Protein AF-A0A2H0UBG1-F1 (afdb_monomer_lite)

Structure (mmCIF, N/CA/C/O backbone):
data_AF-A0A2H0UBG1-F1
#
_entry.id   AF-A0A2H0UBG1-F1
#
loop_
_atom_site.group_PDB
_atom_site.id
_atom_site.type_symbol
_atom_site.label_atom_id
_atom_site.label_alt_id
_atom_site.label_comp_id
_atom_site.label_asym_id
_atom_site.label_entity_id
_atom_site.label_seq_id
_atom_site.pdbx_PDB_ins_code
_atom_site.Cartn_x
_atom_site.Cartn_y
_atom_site.Cartn_z
_atom_site.occupancy
_atom_site.B_iso_or_equiv
_atom_site.auth_seq_id
_atom_site.auth_comp_id
_atom_site.auth_asym_id
_atom_site.auth_atom_id
_atom_site.pdbx_PDB_model_num
ATOM 1 N N . MET A 1 1 ? 14.617 0.663 -27.236 1.00 57.03 1 MET A N 1
ATOM 2 C CA . MET A 1 1 ? 14.003 1.004 -25.938 1.00 57.03 1 MET A CA 1
ATOM 3 C C . MET A 1 1 ? 12.809 0.103 -25.687 1.00 57.03 1 MET A C 1
ATOM 5 O O . MET A 1 1 ? 12.793 -0.519 -24.640 1.00 57.03 1 MET A O 1
ATOM 9 N N . ASP A 1 2 ? 11.915 -0.072 -26.663 1.00 62.50 2 ASP A N 1
ATOM 10 C CA . ASP A 1 2 ? 10.722 -0.930 -26.534 1.00 62.50 2 ASP A CA 1
ATOM 11 C C . ASP A 1 2 ? 11.030 -2.366 -26.070 1.00 62.50 2 ASP A C 1
ATOM 13 O O . ASP A 1 2 ? 10.456 -2.813 -25.082 1.00 62.50 2 ASP A O 1
ATOM 17 N N . ASN A 1 3 ? 12.038 -3.029 -26.654 1.00 79.38 3 ASN A N 1
ATOM 18 C CA . ASN A 1 3 ? 12.427 -4.389 -26.240 1.00 79.38 3 ASN A CA 1
ATOM 19 C C . ASN A 1 3 ? 12.888 -4.492 -24.774 1.00 79.38 3 ASN A C 1
ATOM 21 O O . ASN A 1 3 ? 12.696 -5.523 -24.148 1.00 79.38 3 ASN A O 1
ATOM 25 N N . GLN A 1 4 ? 13.498 -3.445 -24.209 1.00 85.44 4 GLN A N 1
ATOM 26 C CA . GLN A 1 4 ? 14.008 -3.487 -22.832 1.00 85.44 4 GLN A CA 1
ATOM 27 C C . GLN A 1 4 ? 12.875 -3.341 -21.812 1.00 85.44 4 GLN A C 1
ATOM 29 O O . GLN A 1 4 ? 12.915 -3.956 -20.751 1.00 85.44 4 GLN A O 1
ATOM 34 N N . ILE A 1 5 ? 11.857 -2.539 -22.132 1.00 87.69 5 ILE A N 1
ATOM 35 C CA . ILE A 1 5 ? 10.666 -2.392 -21.288 1.00 87.69 5 ILE A CA 1
ATOM 36 C C . ILE A 1 5 ? 9.867 -3.695 -21.300 1.00 87.69 5 ILE A C 1
ATOM 38 O O . ILE A 1 5 ? 9.444 -4.152 -20.242 1.00 87.69 5 ILE A O 1
ATOM 42 N N . GLU A 1 6 ? 9.708 -4.305 -22.476 1.00 92.12 6 GLU A N 1
ATOM 43 C CA . GLU A 1 6 ? 9.042 -5.599 -22.637 1.00 92.12 6 GLU A CA 1
ATOM 44 C C . GLU A 1 6 ? 9.782 -6.711 -21.877 1.00 92.12 6 GLU A C 1
ATOM 46 O O . GLU A 1 6 ? 9.169 -7.426 -21.093 1.00 92.12 6 GLU A O 1
ATOM 51 N N . GLU A 1 7 ? 11.114 -6.778 -21.977 1.00 93.56 7 GLU A N 1
ATOM 52 C CA . GLU A 1 7 ? 11.931 -7.718 -21.196 1.00 93.56 7 GLU A CA 1
ATOM 53 C C . GLU A 1 7 ? 11.774 -7.526 -19.679 1.00 93.56 7 GLU A C 1
ATOM 55 O O . GLU A 1 7 ? 11.628 -8.499 -18.935 1.00 93.56 7 GLU A O 1
ATOM 60 N N . ILE A 1 8 ? 11.800 -6.275 -19.203 1.00 92.31 8 ILE A N 1
ATOM 61 C CA . ILE A 1 8 ? 11.619 -5.971 -17.778 1.00 92.31 8 ILE A CA 1
ATOM 62 C C . ILE A 1 8 ? 10.211 -6.374 -17.327 1.00 92.31 8 ILE A C 1
ATOM 64 O O . ILE A 1 8 ? 10.056 -6.978 -16.264 1.00 92.31 8 ILE A O 1
ATOM 68 N N . HIS A 1 9 ? 9.195 -6.063 -18.131 1.00 92.88 9 HIS A N 1
ATOM 69 C CA . HIS A 1 9 ? 7.812 -6.438 -17.870 1.00 92.88 9 HIS A CA 1
ATOM 70 C C . HIS A 1 9 ? 7.646 -7.959 -17.782 1.00 92.88 9 HIS A C 1
ATOM 72 O O . HIS A 1 9 ? 7.089 -8.456 -16.803 1.00 92.88 9 HIS A O 1
ATOM 78 N N . ASP A 1 10 ? 8.158 -8.700 -18.761 1.00 96.00 10 ASP A N 1
ATOM 79 C CA . ASP A 1 10 ? 7.990 -10.148 -18.849 1.00 96.00 10 ASP A CA 1
ATOM 80 C C . ASP A 1 10 ? 8.693 -10.880 -17.706 1.00 96.00 10 ASP A C 1
ATOM 82 O O . ASP A 1 10 ? 8.153 -11.840 -17.150 1.00 96.00 10 ASP A O 1
ATOM 86 N N . GLU A 1 11 ? 9.863 -10.398 -17.286 1.00 96.31 11 GLU A N 1
ATOM 87 C CA . GLU A 1 11 ? 10.571 -10.955 -16.137 1.00 96.31 11 GLU A CA 1
ATOM 88 C 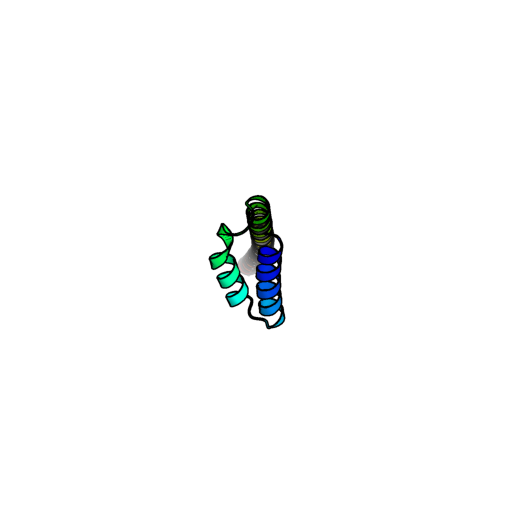C . GLU A 1 11 ? 9.822 -10.684 -14.822 1.00 96.31 11 GLU A C 1
ATOM 90 O O . GLU A 1 11 ? 9.695 -11.582 -13.981 1.00 96.31 11 GLU A O 1
ATOM 95 N N . ILE A 1 12 ? 9.264 -9.479 -14.648 1.00 94.94 12 ILE A N 1
ATOM 96 C CA . ILE A 1 12 ? 8.414 -9.145 -13.495 1.00 94.94 12 ILE A CA 1
ATOM 97 C C . ILE A 1 12 ? 7.160 -10.026 -13.492 1.00 94.94 12 ILE A C 1
ATOM 99 O O . ILE A 1 12 ? 6.873 -10.680 -12.486 1.00 94.94 12 ILE A O 1
ATOM 103 N N . ALA A 1 13 ? 6.443 -10.103 -14.614 1.00 95.19 13 ALA A N 1
ATOM 104 C CA . ALA A 1 13 ? 5.234 -10.907 -14.758 1.00 95.19 13 ALA A CA 1
ATOM 105 C C . ALA A 1 13 ? 5.519 -12.397 -14.517 1.00 95.19 13 ALA A C 1
ATOM 107 O O . ALA A 1 13 ? 4.786 -13.072 -13.793 1.00 95.19 13 ALA A O 1
ATOM 108 N N . GLY A 1 14 ? 6.625 -12.912 -15.056 1.00 97.31 14 GLY A N 1
ATOM 109 C CA . GLY A 1 14 ? 7.071 -14.284 -14.850 1.00 97.31 14 GLY A CA 1
ATOM 110 C C . GLY A 1 14 ? 7.352 -14.608 -13.382 1.00 97.31 14 GLY A C 1
ATOM 111 O O . GLY A 1 14 ? 7.007 -15.697 -12.921 1.00 97.31 14 GLY A O 1
ATOM 112 N N . ARG A 1 15 ? 7.947 -13.680 -12.626 1.00 97.25 15 ARG A N 1
ATOM 113 C CA . ARG A 1 15 ? 8.186 -13.843 -11.181 1.00 97.25 15 ARG A CA 1
ATOM 114 C C . ARG A 1 15 ? 6.892 -13.815 -10.379 1.00 97.25 15 ARG A C 1
ATOM 116 O O . ARG A 1 15 ? 6.674 -14.722 -9.577 1.00 97.25 15 ARG A O 1
ATOM 123 N N . VAL A 1 16 ? 6.012 -12.852 -10.651 1.00 94.94 16 VAL A N 1
ATOM 124 C CA . VAL A 1 16 ? 4.695 -12.750 -10.001 1.00 94.94 16 VAL A CA 1
ATOM 125 C C . VAL A 1 16 ? 3.860 -14.009 -10.253 1.00 94.94 16 VAL A C 1
ATOM 127 O O . VAL A 1 16 ? 3.344 -14.597 -9.308 1.00 94.94 16 VAL A O 1
ATOM 130 N N . ASN A 1 17 ? 3.822 -14.512 -11.489 1.00 97.00 17 ASN A N 1
ATOM 131 C CA . ASN A 1 17 ? 3.097 -15.741 -11.840 1.00 97.00 17 ASN A CA 1
ATOM 132 C C . ASN A 1 17 ? 3.616 -16.994 -11.112 1.00 97.00 17 ASN A C 1
ATOM 134 O O . ASN A 1 17 ? 2.886 -17.974 -10.971 1.00 97.00 17 ASN A O 1
ATOM 138 N N . ARG A 1 18 ? 4.868 -16.980 -10.640 1.00 97.12 18 ARG A N 1
ATOM 139 C CA . ARG A 1 18 ? 5.466 -18.055 -9.830 1.00 97.12 18 ARG A CA 1
ATOM 140 C C . ARG A 1 18 ? 5.345 -17.813 -8.319 1.00 97.12 18 ARG A C 1
ATOM 142 O O . ARG A 1 18 ? 5.881 -18.602 -7.546 1.00 97.12 18 ARG A O 1
ATOM 149 N N . GLY A 1 19 ? 4.672 -16.741 -7.898 1.00 96.69 19 GLY A N 1
ATOM 150 C CA . GLY A 1 19 ? 4.550 -16.334 -6.495 1.00 96.69 19 GLY A CA 1
ATOM 151 C C . GLY A 1 19 ? 5.811 -15.683 -5.913 1.00 96.69 19 GLY A C 1
ATOM 152 O O . GLY A 1 19 ? 5.895 -15.492 -4.703 1.00 96.69 19 GLY A O 1
ATOM 153 N N . ASP A 1 20 ? 6.799 -15.336 -6.743 1.00 96.75 20 ASP A N 1
ATOM 154 C CA . ASP A 1 20 ? 8.036 -14.663 -6.325 1.00 96.75 20 ASP A CA 1
ATOM 155 C C . ASP A 1 20 ? 7.878 -13.133 -6.369 1.00 96.75 20 ASP A C 1
ATOM 157 O O . ASP A 1 20 ? 8.576 -12.422 -7.092 1.00 96.75 20 ASP A O 1
ATOM 161 N N . GLU A 1 21 ? 6.929 -12.602 -5.597 1.00 93.00 21 GLU A N 1
ATOM 162 C CA . GLU A 1 21 ? 6.656 -11.157 -5.553 1.00 93.00 21 GLU A CA 1
ATOM 163 C C . GLU A 1 21 ? 7.845 -10.362 -4.997 1.00 93.00 21 GLU A C 1
ATOM 165 O O . GLU A 1 21 ? 8.165 -9.271 -5.475 1.00 93.00 21 GLU A O 1
ATOM 170 N N . LYS A 1 22 ? 8.555 -10.930 -4.013 1.00 93.31 22 LYS A N 1
ATOM 171 C CA . LYS A 1 22 ? 9.751 -10.307 -3.438 1.00 93.31 22 LYS A CA 1
ATOM 172 C C . LYS A 1 22 ? 10.867 -10.203 -4.478 1.00 93.31 22 LYS A C 1
ATOM 174 O O . LYS A 1 22 ? 11.481 -9.145 -4.595 1.00 93.31 22 LYS A O 1
ATOM 179 N N . GLY A 1 23 ? 11.123 -11.268 -5.237 1.00 94.50 23 GLY A N 1
ATOM 180 C CA . GLY A 1 23 ? 12.102 -11.243 -6.316 1.00 94.50 23 GLY A CA 1
ATOM 181 C C . GLY A 1 23 ? 11.689 -10.321 -7.461 1.00 94.50 23 GLY A C 1
ATOM 182 O O . GLY A 1 23 ? 12.548 -9.637 -8.009 1.00 94.50 23 GLY A O 1
ATOM 183 N N . ALA A 1 24 ? 10.395 -10.237 -7.787 1.00 93.88 24 ALA A N 1
ATOM 184 C CA . ALA A 1 24 ? 9.877 -9.288 -8.776 1.00 93.88 24 ALA A CA 1
ATOM 185 C C . ALA A 1 24 ? 10.153 -7.832 -8.366 1.00 93.88 24 ALA A C 1
ATOM 187 O O . ALA A 1 24 ? 10.626 -7.032 -9.172 1.00 93.88 24 ALA A O 1
ATOM 188 N N . MET A 1 25 ? 9.925 -7.508 -7.092 1.00 91.44 25 MET A N 1
ATOM 189 C CA . MET A 1 25 ? 10.182 -6.180 -6.540 1.00 91.44 25 MET A CA 1
ATOM 190 C C . MET A 1 25 ? 11.675 -5.828 -6.535 1.00 91.44 25 MET A C 1
ATOM 192 O O . MET A 1 25 ? 12.050 -4.728 -6.934 1.00 91.44 25 MET A O 1
ATOM 196 N N . GLU A 1 26 ? 12.545 -6.744 -6.103 1.00 94.88 26 GLU A N 1
ATOM 197 C CA . GLU A 1 26 ? 13.995 -6.505 -6.123 1.00 94.88 26 GLU A CA 1
ATOM 198 C C . GLU A 1 26 ? 14.535 -6.364 -7.554 1.00 94.88 26 GLU A C 1
ATOM 200 O O . GLU A 1 26 ? 15.373 -5.499 -7.813 1.00 94.88 26 GLU A O 1
ATOM 205 N N . TYR A 1 27 ? 14.000 -7.140 -8.501 1.00 94.12 27 TYR A N 1
ATOM 206 C CA . TYR A 1 27 ? 14.323 -7.004 -9.920 1.00 94.12 27 TYR A CA 1
ATOM 207 C C . TYR A 1 27 ? 13.920 -5.626 -10.466 1.00 94.12 27 TYR A C 1
ATOM 209 O O . TYR A 1 27 ? 14.748 -4.941 -11.069 1.00 94.12 27 TYR A O 1
ATOM 217 N N . LEU A 1 28 ? 12.686 -5.181 -10.194 1.00 91.94 28 LEU A N 1
ATOM 218 C CA . LEU A 1 28 ? 12.208 -3.860 -10.604 1.00 91.94 28 LEU A CA 1
ATOM 219 C C . LEU A 1 28 ? 13.070 -2.740 -10.009 1.00 91.94 28 LEU A C 1
ATOM 221 O O . LEU A 1 28 ? 13.493 -1.854 -10.742 1.00 91.94 28 LEU A O 1
ATOM 225 N N . LYS A 1 29 ? 13.387 -2.786 -8.708 1.00 91.19 29 LYS A N 1
ATOM 226 C CA . LYS A 1 29 ? 14.240 -1.777 -8.054 1.00 91.19 29 LYS A CA 1
ATOM 227 C C . LYS A 1 29 ? 15.618 -1.672 -8.700 1.00 91.19 29 LYS A C 1
ATOM 229 O O . LYS A 1 29 ? 16.097 -0.564 -8.92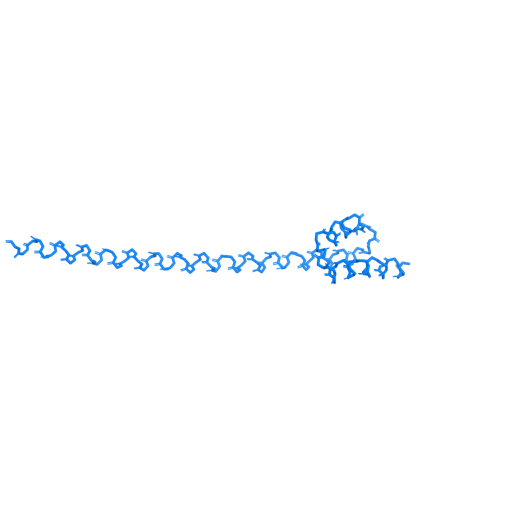2 1.00 91.19 29 LYS A O 1
ATOM 234 N N . GLY A 1 30 ? 16.243 -2.809 -9.008 1.00 94.31 30 GLY A N 1
ATOM 235 C CA . GLY A 1 30 ? 17.567 -2.845 -9.631 1.00 94.31 30 GLY A CA 1
ATOM 236 C C . GLY A 1 30 ? 17.601 -2.260 -11.045 1.00 94.31 30 GLY A C 1
ATOM 237 O O . GLY A 1 30 ? 18.661 -1.843 -11.500 1.00 94.31 30 GLY A O 1
ATOM 238 N N . ARG A 1 31 ? 16.450 -2.210 -11.725 1.00 93.19 31 ARG A N 1
ATOM 239 C CA . ARG A 1 31 ? 16.304 -1.755 -13.116 1.00 93.19 31 ARG A CA 1
ATOM 240 C C . ARG A 1 31 ? 15.502 -0.462 -13.252 1.00 93.19 31 ARG A C 1
ATOM 242 O O . ARG A 1 31 ? 15.322 0.033 -14.358 1.00 93.19 31 ARG A O 1
ATOM 249 N N . PHE A 1 32 ? 15.020 0.099 -12.146 1.00 89.81 32 PHE A N 1
ATOM 250 C CA . PHE A 1 32 ? 14.041 1.184 -12.154 1.00 89.81 32 PHE A CA 1
ATOM 251 C C . PHE A 1 32 ? 14.528 2.417 -12.923 1.00 89.81 32 PHE A C 1
ATOM 253 O O . PHE A 1 32 ? 13.791 2.968 -13.734 1.00 89.81 32 PHE A O 1
ATOM 260 N N . SER A 1 33 ? 15.793 2.800 -12.731 1.00 89.06 33 SER A N 1
ATOM 261 C CA . SER A 1 33 ? 16.410 3.946 -13.410 1.00 89.06 33 SER A CA 1
ATOM 262 C C . SER A 1 33 ? 16.603 3.755 -14.917 1.00 89.06 33 SER A C 1
ATOM 264 O O . SER A 1 33 ? 16.942 4.710 -15.607 1.00 89.06 33 SER A O 1
ATOM 266 N N . GLU A 1 34 ? 16.453 2.531 -15.424 1.00 91.06 34 GLU A N 1
ATOM 267 C CA . GLU A 1 34 ? 16.556 2.224 -16.853 1.00 91.06 34 GLU A CA 1
ATOM 268 C C . GLU A 1 34 ? 15.223 2.410 -17.590 1.00 91.06 34 GLU A C 1
ATOM 270 O O . GLU A 1 34 ? 15.197 2.438 -18.820 1.00 91.06 34 GLU A O 1
ATOM 275 N N . LEU A 1 35 ? 14.116 2.528 -16.851 1.00 88.38 35 LEU A N 1
ATOM 276 C CA . LEU A 1 35 ? 12.801 2.785 -17.424 1.00 88.38 35 LEU A CA 1
ATOM 277 C C . LEU A 1 35 ? 12.686 4.253 -17.865 1.00 88.38 35 LEU A C 1
ATOM 279 O O . LEU A 1 35 ? 13.328 5.120 -17.273 1.00 88.38 35 LEU A O 1
ATOM 283 N N . PRO A 1 36 ? 11.839 4.577 -18.854 1.00 90.88 36 PRO A N 1
ATOM 284 C CA . PRO A 1 36 ? 11.513 5.967 -19.165 1.00 90.88 36 PRO A CA 1
ATOM 285 C C . PRO A 1 36 ? 10.955 6.700 -17.938 1.00 90.88 36 PRO A C 1
ATOM 287 O O . PRO A 1 36 ? 10.209 6.109 -17.156 1.00 90.88 36 PRO A O 1
ATOM 290 N N . GLU A 1 37 ? 11.269 7.989 -17.783 1.00 89.69 37 GLU A N 1
ATOM 291 C CA . GLU A 1 37 ? 10.815 8.799 -16.635 1.00 89.69 37 GLU A CA 1
ATOM 292 C C . GLU A 1 37 ? 9.290 8.779 -16.463 1.00 89.69 37 GLU A C 1
ATOM 294 O O . GLU A 1 37 ? 8.785 8.736 -15.344 1.00 89.69 37 GLU A O 1
ATOM 299 N N . GLU A 1 38 ? 8.554 8.748 -17.571 1.00 85.69 38 GLU A N 1
ATOM 300 C CA . GLU A 1 38 ? 7.092 8.656 -17.589 1.00 85.69 38 GLU A CA 1
ATOM 301 C C . GLU A 1 38 ? 6.603 7.362 -16.919 1.00 85.69 38 GLU A C 1
ATOM 303 O O . GLU A 1 38 ? 5.720 7.392 -16.060 1.00 85.69 38 GLU A O 1
ATOM 308 N N . VAL A 1 39 ? 7.240 6.231 -17.239 1.00 87.19 39 VAL A N 1
ATOM 309 C CA . VAL A 1 39 ? 6.930 4.916 -16.657 1.00 87.19 39 VAL A CA 1
ATOM 310 C C . VAL A 1 39 ? 7.348 4.866 -15.187 1.00 87.19 39 VAL A C 1
ATOM 312 O O . VAL A 1 39 ? 6.600 4.368 -14.346 1.00 87.19 39 VAL A O 1
ATOM 315 N N . GLN A 1 40 ? 8.513 5.425 -14.849 1.00 87.00 40 GLN A N 1
ATOM 316 C CA . GLN A 1 40 ? 8.958 5.559 -13.460 1.00 87.00 40 GLN A CA 1
ATOM 317 C C . GLN A 1 40 ? 7.942 6.351 -12.624 1.00 87.00 40 GLN A C 1
ATOM 319 O O . GLN A 1 40 ? 7.553 5.918 -11.537 1.00 87.00 40 GLN A O 1
ATOM 324 N N . GLY A 1 41 ? 7.484 7.492 -13.145 1.00 84.25 41 GLY A N 1
ATOM 325 C CA . GLY A 1 41 ? 6.493 8.343 -12.495 1.00 84.25 41 GLY A CA 1
ATOM 326 C C . GLY A 1 41 ? 5.150 7.641 -12.307 1.00 84.25 41 GLY A C 1
ATOM 327 O O . GLY A 1 41 ? 4.547 7.749 -11.236 1.00 84.25 41 GLY A O 1
ATOM 328 N N . GLU A 1 42 ? 4.701 6.864 -13.293 1.00 88.62 42 GLU A N 1
ATOM 329 C CA . GLU A 1 42 ? 3.469 6.081 -13.179 1.00 88.62 42 GLU A CA 1
ATOM 330 C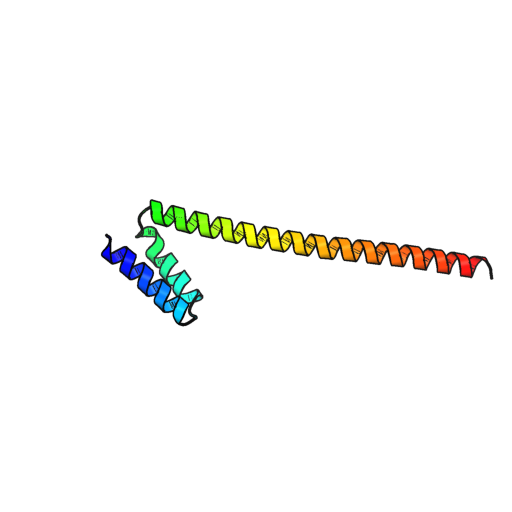 C . GLU A 1 42 ? 3.582 4.989 -12.104 1.00 88.62 42 GLU A C 1
ATOM 332 O O . GLU A 1 42 ? 2.687 4.857 -11.265 1.00 88.62 42 GLU A O 1
ATOM 337 N N . ILE A 1 43 ? 4.697 4.250 -12.075 1.00 87.69 43 ILE A N 1
ATOM 338 C CA . ILE A 1 43 ? 4.961 3.220 -11.059 1.00 87.69 43 ILE A CA 1
ATOM 339 C C . ILE A 1 43 ? 4.944 3.831 -9.656 1.00 87.69 43 ILE A C 1
ATOM 341 O O . ILE A 1 43 ? 4.258 3.316 -8.771 1.00 87.69 43 ILE A O 1
ATOM 345 N N . LEU A 1 44 ? 5.659 4.942 -9.447 1.00 89.56 44 LEU A N 1
ATOM 346 C CA . LEU A 1 44 ? 5.712 5.620 -8.149 1.00 89.56 44 LEU A CA 1
ATOM 347 C C . LEU A 1 44 ? 4.340 6.144 -7.725 1.00 89.56 44 LEU A C 1
ATOM 349 O O . LEU A 1 44 ? 3.957 5.983 -6.568 1.00 89.56 44 LEU A O 1
ATOM 353 N N . THR A 1 45 ? 3.583 6.721 -8.658 1.00 89.44 45 THR A N 1
ATOM 354 C CA . THR A 1 45 ? 2.232 7.226 -8.387 1.00 89.44 45 THR A CA 1
ATOM 355 C C . THR A 1 45 ? 1.302 6.099 -7.952 1.00 89.44 45 THR A C 1
ATOM 357 O O . THR A 1 45 ? 0.633 6.211 -6.926 1.00 89.44 45 THR A O 1
ATOM 360 N N . ARG A 1 46 ? 1.288 4.980 -8.686 1.00 85.94 46 ARG A N 1
ATOM 361 C CA . ARG A 1 46 ? 0.463 3.814 -8.344 1.00 85.94 46 ARG A CA 1
ATOM 362 C C . ARG A 1 46 ? 0.879 3.197 -7.009 1.00 85.94 46 ARG A C 1
ATOM 364 O O . ARG A 1 46 ? 0.013 2.877 -6.200 1.00 85.94 46 ARG A O 1
ATOM 371 N N . ALA A 1 47 ? 2.182 3.078 -6.748 1.00 84.38 47 ALA A N 1
ATOM 372 C CA . ALA A 1 47 ? 2.695 2.581 -5.473 1.00 84.38 47 ALA A CA 1
ATOM 373 C C . ALA A 1 47 ? 2.291 3.489 -4.300 1.00 84.38 47 ALA A C 1
ATOM 375 O O . ALA A 1 47 ? 1.874 2.995 -3.253 1.00 84.38 47 ALA A O 1
ATOM 376 N N . TYR A 1 48 ? 2.366 4.810 -4.485 1.00 82.88 48 TYR A N 1
ATOM 377 C CA . TYR A 1 48 ? 1.941 5.789 -3.489 1.00 82.88 48 TYR A CA 1
ATOM 378 C C . TYR A 1 48 ? 0.437 5.713 -3.206 1.00 82.88 48 TYR A C 1
ATOM 380 O O . TYR A 1 48 ? 0.044 5.636 -2.044 1.00 82.88 48 TYR A O 1
ATOM 388 N N . LEU A 1 49 ? -0.402 5.687 -4.248 1.00 87.62 49 LEU A N 1
ATOM 389 C CA . LEU A 1 49 ? -1.854 5.567 -4.094 1.00 87.62 49 LEU A CA 1
ATOM 390 C C . LEU A 1 49 ? -2.237 4.264 -3.391 1.00 87.62 49 LEU A C 1
ATOM 392 O O . LEU A 1 49 ? -3.038 4.291 -2.465 1.00 87.62 49 LEU A O 1
ATOM 396 N N . HIS A 1 50 ? -1.601 3.148 -3.752 1.00 84.56 50 HIS A N 1
ATOM 397 C CA . HIS A 1 50 ? -1.837 1.874 -3.083 1.00 84.56 50 HIS A CA 1
ATOM 398 C C . HIS A 1 50 ? -1.458 1.916 -1.595 1.00 84.56 50 HIS A C 1
ATOM 400 O O . HIS A 1 50 ? -2.199 1.423 -0.747 1.00 84.56 50 HIS A O 1
ATOM 406 N N . ALA A 1 51 ? -0.324 2.537 -1.253 1.00 81.44 51 ALA A N 1
ATOM 407 C CA . ALA A 1 51 ? 0.074 2.719 0.141 1.00 81.44 51 ALA A CA 1
ATOM 408 C C . ALA A 1 51 ? -0.917 3.611 0.910 1.00 81.44 51 ALA A C 1
ATOM 410 O O . ALA A 1 51 ? -1.223 3.331 2.069 1.00 81.44 51 ALA A O 1
ATOM 411 N N . LEU A 1 52 ? -1.447 4.654 0.264 1.00 81.69 52 LEU A N 1
ATOM 412 C CA . LEU A 1 52 ? -2.459 5.529 0.848 1.00 81.69 52 LEU A CA 1
ATOM 413 C C . LEU A 1 52 ? -3.775 4.780 1.100 1.00 81.69 52 LEU A C 1
ATOM 415 O O . LEU A 1 52 ? -4.320 4.881 2.193 1.00 81.69 52 LEU A O 1
ATOM 419 N N . GLU A 1 53 ? -4.248 3.984 0.139 1.00 87.75 53 GLU A N 1
ATOM 420 C CA . GLU A 1 53 ? -5.443 3.139 0.286 1.00 87.75 53 GLU A CA 1
ATOM 421 C C . GLU A 1 53 ? -5.306 2.153 1.453 1.00 87.75 53 GLU A C 1
ATOM 423 O O . GLU A 1 53 ? -6.219 2.022 2.271 1.00 87.75 53 GLU A O 1
ATOM 428 N N . GLN A 1 54 ? -4.150 1.490 1.572 1.00 87.69 54 GLN A N 1
ATOM 429 C CA . GLN A 1 54 ? -3.873 0.585 2.689 1.00 87.69 54 GLN A CA 1
ATOM 430 C C . GLN A 1 54 ? -3.883 1.315 4.036 1.00 87.69 54 GLN A C 1
ATOM 432 O O . GLN A 1 54 ? -4.418 0.794 5.019 1.00 87.69 54 GLN A O 1
ATOM 437 N N . GLU A 1 55 ? -3.308 2.515 4.094 1.00 85.38 55 GLU A N 1
ATOM 438 C CA . GLU A 1 55 ? -3.275 3.311 5.317 1.00 85.38 55 GLU A CA 1
ATOM 439 C C . GLU A 1 55 ? -4.670 3.811 5.706 1.00 85.38 55 GLU A C 1
ATOM 441 O O . GLU A 1 55 ? -5.047 3.720 6.874 1.00 85.38 55 GLU A O 1
ATOM 446 N N . THR A 1 56 ? -5.478 4.262 4.745 1.00 87.62 56 THR A N 1
ATOM 447 C CA . THR A 1 56 ? -6.873 4.644 4.993 1.00 87.62 56 THR A CA 1
ATOM 448 C C . THR A 1 56 ? -7.677 3.466 5.540 1.00 87.62 56 THR A C 1
ATOM 450 O O . THR A 1 56 ? -8.299 3.600 6.593 1.00 87.62 56 THR A O 1
ATOM 453 N N . ALA A 1 57 ? -7.584 2.288 4.917 1.00 87.00 57 ALA A N 1
ATOM 454 C CA . ALA A 1 57 ? -8.256 1.085 5.409 1.00 87.00 57 ALA A CA 1
ATOM 455 C C . ALA A 1 57 ? -7.787 0.686 6.825 1.00 87.00 57 ALA A C 1
ATOM 457 O O . ALA A 1 57 ? -8.571 0.218 7.657 1.00 87.00 57 ALA A O 1
ATOM 458 N N . ARG A 1 58 ? -6.499 0.890 7.138 1.00 88.56 58 ARG A N 1
ATOM 459 C CA . ARG A 1 5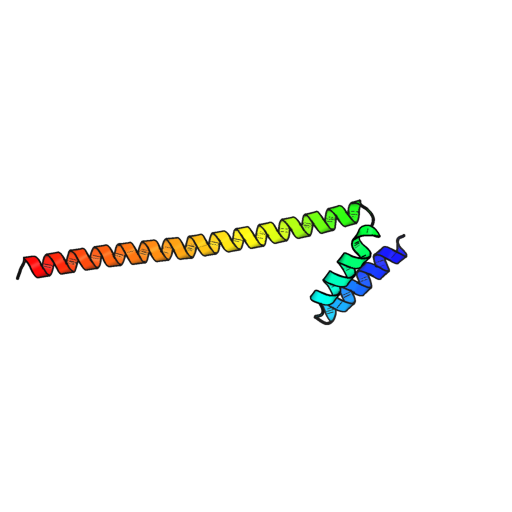8 ? -5.955 0.670 8.486 1.00 88.56 58 ARG A CA 1
ATOM 460 C C . ARG A 1 58 ? -6.562 1.639 9.501 1.00 88.56 58 ARG A C 1
ATOM 462 O O . ARG A 1 58 ? -6.897 1.212 10.607 1.00 88.56 58 ARG A O 1
ATOM 469 N N . LEU A 1 59 ? -6.691 2.917 9.148 1.00 87.81 59 LEU A N 1
ATOM 470 C CA . LEU A 1 59 ? -7.272 3.945 10.012 1.00 87.81 59 LEU A CA 1
ATOM 471 C C . LEU A 1 59 ? -8.759 3.697 10.279 1.00 87.81 59 LEU A C 1
ATOM 473 O O . LEU A 1 59 ? -9.176 3.792 11.431 1.00 87.81 59 LEU A O 1
ATOM 477 N N . GLU A 1 60 ? -9.531 3.300 9.267 1.00 88.88 60 GLU A N 1
ATOM 478 C CA . GLU A 1 60 ? -10.939 2.906 9.430 1.00 88.88 60 GLU A CA 1
ATOM 479 C C . GLU A 1 60 ? -11.080 1.753 10.429 1.00 88.88 60 GLU A C 1
ATOM 481 O O . GLU A 1 60 ? -11.837 1.836 11.394 1.00 88.88 60 GLU A O 1
ATOM 486 N N . LYS A 1 61 ? -10.251 0.713 10.288 1.00 89.38 61 LYS A N 1
ATOM 487 C CA . LYS A 1 61 ? -10.252 -0.417 11.224 1.00 89.38 61 LYS A CA 1
ATOM 488 C C . LYS A 1 61 ? -9.894 -0.006 12.657 1.00 89.38 61 LYS A C 1
ATOM 490 O O . LYS A 1 61 ? -10.395 -0.598 13.612 1.00 89.38 61 LYS A O 1
ATOM 495 N N . ILE A 1 62 ? -9.000 0.969 12.827 1.00 88.19 62 ILE A N 1
ATOM 496 C CA . ILE A 1 62 ? -8.663 1.510 14.150 1.00 88.19 62 ILE A CA 1
ATOM 497 C C . ILE A 1 62 ? -9.859 2.262 14.736 1.00 88.19 62 ILE A C 1
ATOM 499 O O . ILE A 1 62 ? -10.167 2.053 15.910 1.00 88.19 62 ILE A O 1
ATOM 503 N N . ALA A 1 63 ? -10.535 3.085 13.934 1.00 88.00 63 ALA A N 1
ATOM 504 C CA . ALA A 1 63 ? -11.725 3.812 14.361 1.00 88.00 63 ALA A CA 1
ATOM 505 C C . ALA A 1 63 ? -12.829 2.849 14.834 1.00 88.00 63 ALA A C 1
ATOM 507 O O . ALA A 1 63 ? -13.357 3.027 15.930 1.00 88.00 63 ALA A O 1
ATOM 508 N N . ASP A 1 64 ? -13.079 1.762 14.099 1.00 92.00 64 ASP A N 1
ATOM 509 C CA . ASP A 1 64 ? -14.047 0.726 14.491 1.00 92.00 64 ASP A CA 1
ATOM 510 C C . ASP A 1 64 ? -13.703 0.063 15.836 1.00 92.00 64 ASP A C 1
ATOM 512 O O . ASP A 1 64 ? -14.577 -0.222 16.658 1.00 92.00 64 ASP A O 1
ATOM 516 N N . ILE A 1 65 ? -12.419 -0.210 16.090 1.00 89.62 65 ILE A N 1
ATOM 517 C CA . ILE A 1 65 ? -11.971 -0.779 17.371 1.00 89.62 65 ILE A CA 1
ATOM 518 C C . ILE A 1 65 ? -12.195 0.221 18.508 1.00 89.62 65 ILE A C 1
ATOM 520 O O . ILE A 1 65 ? -12.630 -0.175 19.591 1.00 89.62 65 ILE A O 1
ATOM 524 N N . GLN A 1 66 ? -11.899 1.500 18.273 1.00 83.88 66 GLN A N 1
ATOM 525 C CA . GLN A 1 66 ? -12.083 2.560 19.262 1.00 83.88 66 GLN A CA 1
ATOM 526 C C . GLN A 1 66 ? -13.562 2.772 19.600 1.00 83.88 66 GLN A C 1
ATOM 528 O O . GLN A 1 66 ? -13.892 2.878 20.779 1.00 83.88 66 GLN A O 1
ATOM 533 N N . ASP A 1 67 ? -14.451 2.748 18.607 1.00 92.69 67 ASP A N 1
ATOM 534 C CA . ASP A 1 67 ? -15.898 2.870 18.814 1.00 92.69 67 ASP A CA 1
ATOM 535 C C . ASP A 1 67 ? -16.464 1.697 19.634 1.00 92.69 67 ASP A C 1
ATOM 537 O O . ASP A 1 67 ? -17.188 1.876 20.622 1.00 92.69 67 ASP A O 1
ATOM 541 N N . ARG A 1 68 ? -16.028 0.470 19.320 1.00 89.75 68 ARG A N 1
ATOM 542 C CA . ARG A 1 68 ? -16.375 -0.723 20.109 1.00 89.75 68 ARG A CA 1
ATOM 543 C C . ARG A 1 68 ? -15.846 -0.650 21.540 1.00 89.75 68 ARG A C 1
ATOM 545 O O . ARG A 1 68 ? -16.536 -1.084 22.463 1.00 89.75 68 ARG A O 1
ATOM 552 N N . ALA A 1 69 ? -14.637 -0.124 21.735 1.00 88.31 69 ALA A N 1
ATOM 553 C CA . ALA A 1 69 ? -14.060 0.060 23.062 1.00 88.31 69 ALA A CA 1
ATOM 554 C C . ALA A 1 69 ? -14.837 1.106 23.872 1.00 88.31 69 ALA A C 1
ATOM 556 O O . ALA A 1 69 ? -15.137 0.861 25.038 1.00 88.31 69 ALA A O 1
ATOM 557 N N . LEU A 1 70 ? -15.218 2.227 23.252 1.00 92.44 70 LEU A N 1
ATOM 558 C CA . LEU A 1 70 ? -16.037 3.257 23.887 1.00 92.44 70 LEU A CA 1
ATOM 559 C C . LEU A 1 70 ? -17.396 2.696 24.313 1.00 92.44 70 LEU A C 1
ATOM 561 O O . LEU A 1 70 ? -17.795 2.871 25.459 1.00 92.44 70 LEU A O 1
ATOM 565 N N . THR A 1 71 ? -18.052 1.939 23.431 1.00 91.62 71 THR A N 1
ATOM 566 C CA . THR A 1 71 ? -19.318 1.262 23.743 1.00 91.62 71 THR A CA 1
ATOM 567 C C . THR A 1 71 ? -19.169 0.330 24.948 1.00 91.62 71 THR A C 1
ATOM 569 O O . THR A 1 71 ? -19.988 0.366 25.864 1.00 91.62 71 THR A O 1
ATOM 572 N N . ALA A 1 72 ? -18.107 -0.483 24.988 1.0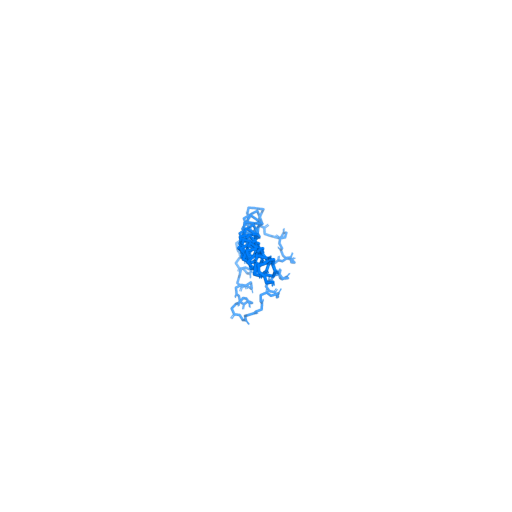0 85.94 72 ALA A N 1
ATOM 573 C CA . ALA A 1 72 ? -17.849 -1.377 26.115 1.00 85.94 72 ALA A CA 1
ATOM 574 C C . ALA A 1 72 ? -17.625 -0.611 27.430 1.00 85.94 72 ALA A C 1
ATOM 576 O O . ALA A 1 72 ? -18.147 -1.024 28.464 1.00 85.94 72 ALA A O 1
ATOM 577 N N . LEU A 1 73 ? -16.897 0.511 27.390 1.00 87.44 73 LEU A N 1
ATOM 578 C CA . LEU A 1 73 ? -16.696 1.374 28.557 1.00 87.44 73 LEU A CA 1
ATOM 579 C C . LEU A 1 73 ? -18.022 1.960 29.055 1.00 87.44 73 LEU A C 1
ATOM 581 O O . LEU A 1 73 ? -18.301 1.877 30.245 1.00 87.44 73 LEU A O 1
ATOM 585 N N . THR A 1 74 ? -18.881 2.447 28.157 1.00 89.94 74 THR A N 1
ATOM 586 C CA . THR A 1 74 ? -20.207 2.959 28.532 1.00 89.94 74 THR A CA 1
ATOM 587 C C . THR A 1 74 ? -21.076 1.885 29.191 1.00 89.94 74 THR A C 1
ATOM 589 O O . THR A 1 74 ? -21.741 2.166 30.184 1.00 89.94 74 THR A O 1
ATOM 592 N N . VAL A 1 75 ? -21.056 0.642 28.693 1.00 89.88 75 VAL A N 1
ATOM 593 C CA . VAL A 1 75 ? -21.788 -0.464 29.339 1.00 89.88 75 VAL A CA 1
ATOM 594 C C . VAL A 1 75 ? -21.237 -0.758 30.735 1.00 89.88 75 VAL A C 1
ATOM 596 O O . VAL A 1 75 ? -22.013 -0.997 31.659 1.00 89.88 75 VAL A O 1
ATOM 599 N N . LEU A 1 76 ? -19.914 -0.731 30.910 1.00 87.94 76 LEU A N 1
ATOM 600 C CA . LEU A 1 76 ? -19.291 -0.938 32.218 1.00 87.94 76 LEU A CA 1
ATOM 601 C C . LEU A 1 76 ? -19.656 0.167 33.215 1.00 87.94 76 LEU A C 1
ATOM 603 O O . LEU A 1 76 ? -19.908 -0.144 34.378 1.00 87.94 76 LEU A O 1
ATOM 607 N N . ASP A 1 77 ? -19.727 1.422 32.772 1.00 88.50 77 ASP A N 1
ATOM 608 C CA . ASP A 1 77 ? -20.157 2.541 33.615 1.00 88.50 77 ASP A CA 1
ATOM 609 C C . ASP A 1 77 ? -21.613 2.369 34.071 1.00 88.50 77 ASP A C 1
ATOM 611 O O . ASP A 1 77 ? -21.899 2.496 35.261 1.00 88.50 77 ASP A O 1
ATOM 615 N N . VAL A 1 78 ? -22.518 1.978 33.164 1.00 89.00 78 VAL A N 1
ATOM 616 C CA . VAL A 1 78 ? -23.922 1.685 33.511 1.00 89.00 78 VAL A CA 1
ATOM 617 C C . VAL A 1 78 ? -24.018 0.546 34.528 1.00 89.00 78 VAL A C 1
ATOM 619 O O . VAL A 1 78 ? -24.687 0.693 35.549 1.00 89.00 78 VAL A O 1
ATOM 622 N N . LEU A 1 79 ? -23.313 -0.566 34.295 1.00 85.75 79 LEU A N 1
ATOM 623 C CA . LEU A 1 79 ? -23.300 -1.704 35.223 1.00 85.75 79 LEU A CA 1
ATOM 624 C C . LEU A 1 79 ? -22.775 -1.307 36.605 1.00 85.75 79 LEU A C 1
ATOM 626 O O . LEU A 1 79 ? -23.295 -1.755 37.626 1.00 85.75 79 LEU A O 1
ATOM 630 N N . LYS A 1 80 ? -21.747 -0.458 36.653 1.00 86.88 80 LYS A N 1
ATOM 631 C CA . LYS A 1 80 ? -21.210 0.058 37.910 1.00 86.88 80 LYS A CA 1
ATOM 632 C C . LYS A 1 80 ? -22.249 0.900 38.656 1.00 86.88 80 LYS A C 1
ATOM 634 O O . LYS A 1 80 ? -22.434 0.692 39.852 1.00 86.88 80 LYS A O 1
ATOM 639 N N . GLU A 1 81 ? -22.942 1.806 37.969 1.00 89.00 81 GLU A N 1
ATOM 640 C CA . GLU A 1 81 ? -24.003 2.617 38.577 1.00 89.00 81 GLU A CA 1
ATOM 641 C C . GLU A 1 81 ? -25.168 1.770 39.107 1.00 89.00 81 GLU A C 1
ATOM 643 O O . GLU A 1 81 ? -25.743 2.092 40.148 1.00 89.00 81 GLU A O 1
ATOM 648 N N . GLU A 1 82 ? -25.546 0.702 38.401 1.00 87.94 82 GLU A N 1
ATOM 649 C CA . GLU A 1 82 ? -26.587 -0.232 38.846 1.00 87.94 82 GLU A CA 1
ATOM 650 C C . GLU A 1 82 ? -26.173 -0.962 40.128 1.00 87.94 82 GLU A C 1
ATOM 652 O O . GLU A 1 82 ? -26.930 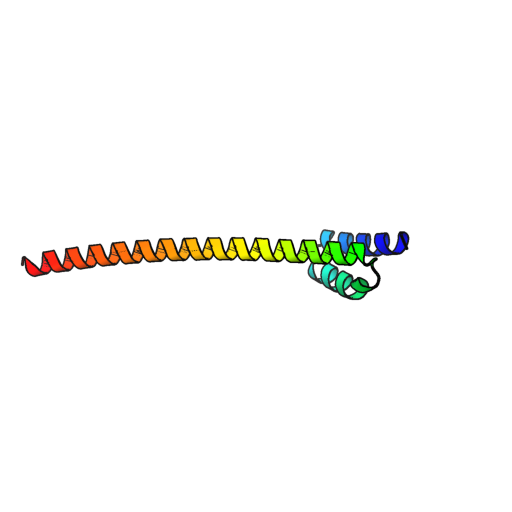-0.972 41.100 1.00 87.94 82 GLU A O 1
ATOM 657 N N . LEU A 1 83 ? -24.942 -1.479 40.176 1.00 82.31 83 LEU A N 1
ATOM 658 C CA . LEU A 1 83 ? -24.399 -2.141 41.365 1.00 82.31 83 LEU A CA 1
ATOM 659 C C . LEU A 1 83 ? -24.316 -1.196 42.573 1.00 82.31 83 LEU A C 1
ATOM 661 O O . LEU A 1 83 ? -24.631 -1.592 43.695 1.00 82.31 83 LEU A O 1
ATOM 665 N N . GLU A 1 84 ? -23.922 0.061 42.364 1.00 87.44 84 GLU A N 1
ATOM 666 C CA . GLU A 1 84 ? -23.874 1.070 43.430 1.00 87.44 84 GLU A CA 1
ATOM 667 C C . GLU A 1 84 ? -25.279 1.420 43.959 1.00 87.44 84 GLU A C 1
ATOM 669 O O . GLU A 1 84 ? -25.457 1.607 45.166 1.00 87.44 84 GLU A O 1
ATOM 674 N N . LYS A 1 85 ? -26.301 1.447 43.090 1.00 81.25 85 LYS A N 1
ATOM 675 C CA . LYS A 1 85 ? -27.707 1.657 43.484 1.00 81.25 85 LYS A CA 1
ATOM 676 C C . LYS A 1 85 ? -28.286 0.474 44.262 1.00 81.25 85 LYS A C 1
ATOM 678 O O . LYS A 1 85 ? -29.061 0.692 45.193 1.00 81.25 85 LYS A O 1
ATOM 683 N N . GLU A 1 86 ? -27.935 -0.758 43.904 1.00 71.62 86 GLU A N 1
ATOM 684 C CA . GLU A 1 86 ? -28.360 -1.954 44.644 1.00 71.62 86 GLU A CA 1
ATOM 685 C C . GLU A 1 86 ? -27.686 -2.044 46.023 1.00 71.62 86 GLU A C 1
ATOM 687 O O . GLU A 1 86 ? -28.348 -2.346 47.019 1.00 71.62 86 GLU A O 1
ATOM 692 N N . ALA A 1 87 ? -26.397 -1.700 46.110 1.00 65.50 87 ALA A N 1
ATOM 693 C CA . ALA A 1 87 ? -25.646 -1.703 47.365 1.00 65.50 87 ALA A CA 1
ATOM 694 C C . ALA A 1 87 ? -26.085 -0.603 48.351 1.00 65.50 87 ALA A C 1
ATOM 696 O O . ALA A 1 87 ? -25.983 -0.797 49.558 1.00 65.50 87 ALA A O 1
ATOM 697 N N . GLY A 1 88 ? -26.572 0.544 47.862 1.00 60.66 88 GLY A N 1
ATOM 698 C CA . GLY A 1 88 ? -27.058 1.649 48.702 1.00 60.66 88 GLY A CA 1
ATOM 699 C C . GLY A 1 88 ? -28.495 1.500 49.224 1.00 60.66 88 GLY A C 1
ATOM 700 O O . GLY A 1 88 ? -28.904 2.277 50.084 1.00 60.66 88 GLY A O 1
ATOM 701 N N . ASN A 1 89 ? -29.258 0.529 48.710 1.00 57.06 89 ASN A N 1
ATOM 702 C CA . ASN A 1 89 ? -30.646 0.243 49.102 1.00 57.06 89 ASN A CA 1
ATOM 703 C C . ASN A 1 89 ? -30.793 -1.027 49.970 1.00 57.06 89 ASN A C 1
ATOM 705 O O . ASN A 1 89 ? -31.923 -1.443 50.241 1.00 57.06 89 ASN A O 1
ATOM 709 N N . SER A 1 90 ? -29.675 -1.636 50.387 1.00 50.75 90 SER A N 1
ATOM 710 C CA . SER A 1 90 ? -29.603 -2.782 51.314 1.00 50.75 90 SER A CA 1
ATOM 711 C C . SER A 1 90 ? -29.103 -2.343 52.688 1.00 50.75 90 SER A C 1
ATOM 713 O O . SER A 1 90 ? -29.575 -2.921 53.693 1.00 50.75 90 SER A O 1
#

Foldseek 3Di:
DVVVVVVLVVVLVVCVVVVNNVVSVVSCVVCVVVDPPVVSVVVVVVVVVVVVVVVVVVVVVVVVVVVVVVVVVVVVVVVVVVVVVVVVVD

pLDDT: mean 87.4, std 8.88, range [50.75, 97.31]

Radius of gyration: 26.68 Å; chains: 1; bounding box: 48×27×78 Å

Sequence (90 aa):
MDNQIEEIHDEIAGRVNRGDEKGAMEYLKGRFSELPEEVQGEILTRAYLHALEQETARLEKIADIQDRALTALTVLDVLKEELEKEAGNS

Secondary structure (DSSP, 8-state):
-HHHHHHHHHHHHHHHHTT-HHHHHHHHHHHGGGS-HHHHHHHHHHHHHHHHHHHHHHHHHHHHHHHHHHHHHHHHHHHHHHHHHHHTT-

Organism: NCBI:txid1974610